Protein AF-A0A8X6HQR8-F1 (afdb_monomer_lite)

Structure (mmCIF, N/CA/C/O backbone):
data_AF-A0A8X6HQR8-F1
#
_entry.id   AF-A0A8X6HQR8-F1
#
loop_
_atom_site.group_PDB
_atom_site.id
_atom_site.type_symbol
_atom_site.label_atom_id
_atom_site.label_alt_id
_atom_site.label_comp_id
_atom_site.label_asym_id
_atom_site.label_entity_id
_atom_site.label_seq_id
_atom_site.pdbx_PDB_ins_code
_atom_site.Cartn_x
_atom_site.Cartn_y
_atom_site.Cartn_z
_atom_site.occupancy
_atom_site.B_iso_or_equiv
_atom_site.auth_seq_id
_atom_site.auth_comp_id
_atom_site.auth_asym_id
_atom_site.auth_atom_id
_atom_site.pdbx_PDB_model_num
ATOM 1 N N . MET A 1 1 ? 30.821 -2.919 7.951 1.00 58.72 1 MET A N 1
ATOM 2 C CA . MET A 1 1 ? 29.529 -2.210 7.995 1.00 58.72 1 MET A CA 1
ATOM 3 C C . MET A 1 1 ? 28.465 -3.288 8.011 1.00 58.72 1 MET A C 1
ATOM 5 O O . MET A 1 1 ? 28.558 -4.201 7.200 1.00 58.72 1 MET A O 1
ATOM 9 N N . GLU A 1 2 ? 27.585 -3.296 9.007 1.00 64.81 2 GLU A N 1
ATOM 10 C CA . GLU A 1 2 ? 26.546 -4.324 9.105 1.00 64.81 2 GLU A CA 1
ATOM 11 C C . GLU A 1 2 ? 25.567 -4.124 7.940 1.00 64.81 2 GLU A C 1
ATOM 13 O O . GLU A 1 2 ? 25.038 -3.025 7.773 1.00 64.81 2 GLU A O 1
ATOM 18 N N . LYS A 1 3 ? 25.390 -5.137 7.083 1.00 70.94 3 LYS A N 1
ATOM 19 C CA . LYS A 1 3 ? 24.428 -5.058 5.979 1.00 70.94 3 LYS A CA 1
ATOM 20 C C . LYS A 1 3 ? 23.021 -5.111 6.567 1.00 70.94 3 LYS A C 1
ATOM 22 O O . LYS A 1 3 ? 22.698 -6.048 7.295 1.00 70.94 3 LYS A O 1
ATOM 27 N N . ILE A 1 4 ? 22.196 -4.117 6.252 1.00 80.62 4 ILE A N 1
ATOM 28 C CA . ILE A 1 4 ? 20.771 -4.148 6.576 1.00 80.62 4 ILE A CA 1
ATOM 29 C C . ILE A 1 4 ? 20.133 -5.249 5.719 1.00 80.62 4 ILE A C 1
ATOM 31 O O . ILE A 1 4 ? 20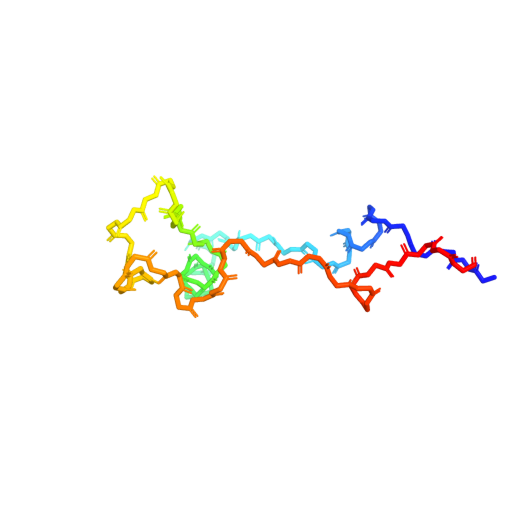.251 -5.240 4.496 1.00 80.62 4 ILE A O 1
ATOM 35 N N . THR A 1 5 ? 19.517 -6.235 6.365 1.00 84.00 5 THR A N 1
ATOM 36 C CA . THR A 1 5 ? 18.803 -7.327 5.693 1.00 84.00 5 THR A CA 1
ATOM 37 C C . THR A 1 5 ? 17.327 -6.961 5.520 1.00 84.00 5 THR A C 1
ATOM 39 O O . THR A 1 5 ? 16.818 -6.172 6.316 1.00 84.00 5 THR A O 1
ATOM 42 N N . PRO A 1 6 ? 16.613 -7.552 4.542 1.00 82.38 6 PRO A N 1
ATOM 43 C CA . PRO A 1 6 ? 15.173 -7.341 4.379 1.00 82.38 6 PRO A CA 1
ATOM 44 C C . PRO A 1 6 ? 14.389 -7.557 5.679 1.00 82.38 6 PRO A C 1
ATOM 46 O O . PRO A 1 6 ? 13.644 -6.680 6.084 1.00 82.38 6 PRO A O 1
ATOM 49 N N . ASN A 1 7 ? 14.677 -8.635 6.416 1.00 84.31 7 ASN A N 1
ATOM 50 C CA . ASN A 1 7 ? 14.020 -8.900 7.701 1.00 84.31 7 ASN A CA 1
ATOM 51 C C . ASN A 1 7 ? 14.230 -7.774 8.724 1.00 84.31 7 ASN A C 1
ATOM 53 O O . ASN A 1 7 ? 13.324 -7.452 9.477 1.00 84.31 7 ASN A O 1
ATOM 57 N N . ARG A 1 8 ? 15.419 -7.160 8.752 1.00 85.81 8 ARG A N 1
ATOM 58 C CA . ARG A 1 8 ? 15.714 -6.055 9.671 1.00 85.81 8 ARG A CA 1
ATOM 59 C C . ARG A 1 8 ? 15.074 -4.746 9.220 1.00 85.81 8 ARG A C 1
ATOM 61 O O . ARG A 1 8 ? 14.799 -3.897 10.056 1.00 85.81 8 ARG A O 1
ATOM 68 N N . ILE A 1 9 ? 14.853 -4.575 7.917 1.00 86.00 9 ILE A N 1
ATOM 69 C CA . ILE A 1 9 ? 14.013 -3.493 7.399 1.00 86.00 9 ILE A CA 1
ATOM 70 C C . ILE A 1 9 ? 12.590 -3.720 7.891 1.00 86.00 9 ILE A C 1
ATOM 72 O O . ILE A 1 9 ? 12.058 -2.846 8.561 1.00 86.00 9 ILE A O 1
ATOM 76 N N . ASP A 1 10 ? 12.024 -4.900 7.650 1.00 85.06 10 ASP A N 1
ATOM 77 C CA . ASP A 1 10 ? 10.658 -5.228 8.054 1.00 85.06 10 ASP A CA 1
ATOM 78 C C . ASP A 1 10 ? 10.458 -5.052 9.567 1.00 85.06 10 ASP A C 1
ATOM 80 O O . ASP A 1 10 ? 9.478 -4.452 9.980 1.00 85.06 10 ASP A O 1
ATOM 84 N N . GLU A 1 11 ? 11.420 -5.448 10.404 1.00 85.25 11 GLU A N 1
ATOM 85 C CA . GLU A 1 11 ? 11.379 -5.193 11.854 1.00 85.25 11 GLU A CA 1
ATOM 86 C C . GLU A 1 11 ? 11.340 -3.698 12.229 1.00 85.25 11 GLU A C 1
ATOM 88 O O . GLU A 1 11 ? 10.786 -3.348 13.268 1.00 85.25 11 GLU A O 1
ATOM 93 N N . ILE A 1 12 ? 11.935 -2.812 11.421 1.00 84.31 12 ILE A N 1
ATOM 94 C CA . ILE A 1 12 ? 12.012 -1.366 11.692 1.00 84.31 12 ILE A CA 1
ATOM 95 C C . ILE A 1 12 ? 10.799 -0.607 11.139 1.00 84.31 12 ILE A C 1
ATOM 97 O O . ILE A 1 12 ? 10.362 0.355 11.767 1.00 84.31 12 ILE A O 1
ATOM 101 N N . ILE A 1 13 ? 10.295 -0.985 9.960 1.00 83.25 13 ILE A N 1
ATOM 102 C CA . ILE A 1 13 ? 9.180 -0.300 9.277 1.00 83.25 13 ILE A CA 1
ATOM 103 C C . ILE A 1 13 ? 7.840 -1.037 9.375 1.00 83.25 13 ILE A C 1
ATOM 105 O O . ILE A 1 13 ? 6.852 -0.552 8.828 1.00 83.25 13 ILE A O 1
ATOM 109 N N . SER A 1 14 ? 7.773 -2.180 10.061 1.00 81.31 14 SER A N 1
ATOM 110 C CA . SER A 1 14 ? 6.493 -2.812 10.374 1.00 81.31 14 SER A CA 1
ATOM 111 C C . SER A 1 14 ? 5.682 -1.911 11.298 1.00 81.31 14 SER A C 1
ATOM 113 O O . SER A 1 14 ? 6.163 -1.453 12.332 1.00 81.31 14 SER A O 1
ATOM 115 N N . GLU A 1 15 ? 4.419 -1.733 10.946 1.00 79.00 15 GLU A N 1
ATOM 116 C CA . GLU A 1 15 ? 3.434 -1.006 11.731 1.00 79.00 15 GLU A CA 1
ATOM 117 C C . GLU A 1 15 ? 2.280 -1.956 12.060 1.00 79.00 15 GLU A C 1
ATOM 119 O O . GLU A 1 15 ? 1.842 -2.738 11.210 1.00 79.00 15 GLU A O 1
ATOM 124 N N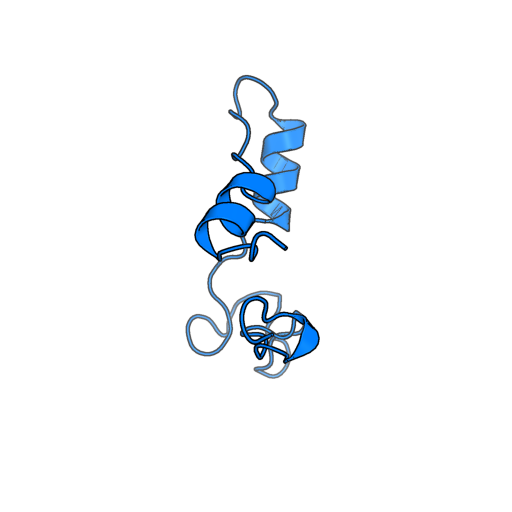 . GLU A 1 16 ? 1.838 -1.947 13.316 1.00 82.62 16 GLU A N 1
ATOM 125 C CA . GLU A 1 16 ? 0.674 -2.714 13.755 1.00 82.62 16 GLU A CA 1
ATOM 126 C C . GLU A 1 16 ? -0.578 -1.854 13.597 1.00 82.62 16 GLU A C 1
ATOM 128 O O . GLU A 1 16 ? -0.577 -0.684 13.969 1.00 82.62 16 GLU A O 1
ATOM 133 N N . ILE A 1 17 ? -1.654 -2.445 13.072 1.00 83.62 17 ILE A N 1
ATOM 134 C CA . ILE A 1 17 ? -2.935 -1.747 12.959 1.00 83.62 17 ILE A CA 1
ATOM 135 C C . ILE A 1 17 ? -3.516 -1.592 14.373 1.00 83.62 17 ILE A C 1
ATOM 137 O O . ILE A 1 17 ? -3.710 -2.610 15.043 1.00 83.62 17 ILE A O 1
ATOM 141 N N . PRO A 1 18 ? -3.810 -0.362 14.832 1.00 85.00 18 PRO A N 1
ATOM 142 C CA . PRO A 1 18 ? -4.288 -0.118 16.189 1.00 85.00 18 PRO A CA 1
ATOM 143 C C . PRO A 1 18 ? -5.589 -0.864 16.487 1.00 85.00 18 PRO A C 1
ATOM 145 O O . PRO A 1 18 ? -6.437 -1.013 15.611 1.00 85.00 18 PRO A O 1
ATOM 148 N N . ASP A 1 19 ? -5.793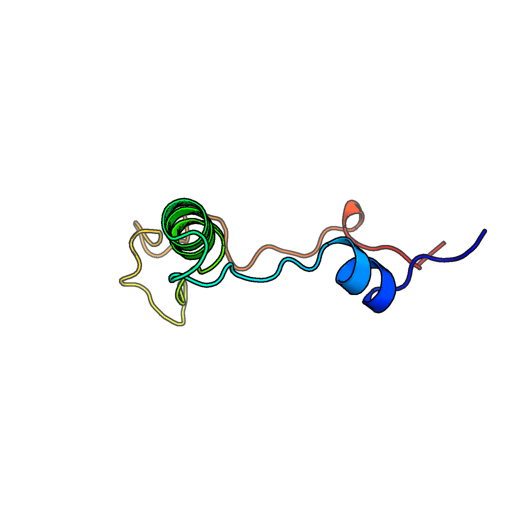 -1.281 17.736 1.00 87.88 19 ASP A N 1
ATOM 149 C CA . ASP A 1 19 ? -7.081 -1.839 18.156 1.00 87.88 19 ASP A CA 1
ATOM 150 C C . ASP A 1 19 ? -8.166 -0.751 18.104 1.00 87.88 19 ASP A C 1
ATOM 152 O O . ASP A 1 19 ? -8.026 0.321 18.699 1.00 87.88 19 ASP A O 1
ATOM 156 N N . ILE A 1 20 ? -9.269 -1.052 17.417 1.00 90.50 20 ILE A N 1
ATOM 157 C CA . ILE A 1 20 ? -10.420 -0.159 17.261 1.00 90.50 20 ILE A CA 1
ATOM 158 C C . ILE A 1 20 ? -11.051 0.257 18.601 1.00 90.50 20 ILE A C 1
ATOM 160 O O . ILE A 1 20 ? -11.613 1.348 18.697 1.00 90.50 20 ILE A O 1
ATOM 164 N N . GLU A 1 21 ? -10.959 -0.583 19.635 1.00 93.94 21 GLU A N 1
ATOM 165 C CA . GLU A 1 21 ? -11.479 -0.301 20.978 1.00 93.94 21 GLU A CA 1
ATOM 166 C C . GLU A 1 21 ? -10.532 0.595 21.794 1.00 93.94 21 GLU A C 1
ATOM 168 O O . GLU A 1 21 ? -10.957 1.214 22.771 1.00 93.94 21 GLU A O 1
ATOM 173 N N . ILE A 1 22 ? -9.254 0.676 21.406 1.00 92.81 22 ILE A N 1
ATOM 174 C CA . ILE A 1 22 ? -8.2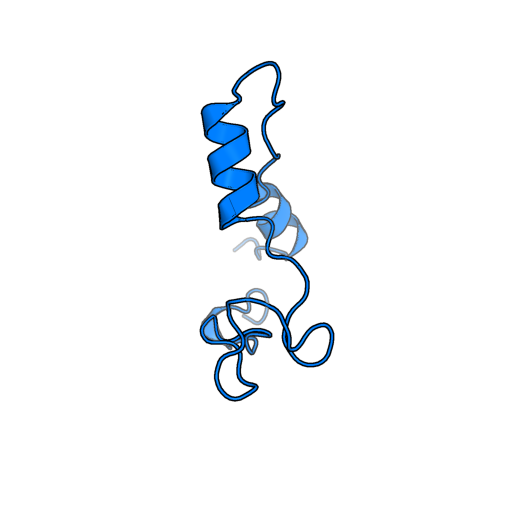33 1.490 22.080 1.00 92.81 22 ILE A CA 1
ATOM 175 C C . ILE A 1 22 ? -8.114 2.860 21.410 1.00 92.81 22 ILE A C 1
ATOM 177 O O . ILE A 1 22 ? -8.142 3.879 22.100 1.00 92.81 22 ILE A O 1
ATOM 181 N N . ASP A 1 23 ? -7.995 2.888 20.082 1.00 90.94 23 ASP A N 1
ATOM 182 C CA . ASP A 1 23 ? -7.873 4.117 19.298 1.00 90.94 23 ASP A CA 1
ATOM 183 C C . ASP A 1 23 ? -8.544 3.961 17.930 1.00 90.94 23 ASP A C 1
ATOM 185 O O . ASP A 1 23 ? -7.935 3.614 16.914 1.00 90.94 23 ASP A O 1
ATOM 189 N N . LYS A 1 24 ? -9.848 4.233 17.921 1.00 92.62 24 LYS A N 1
ATOM 190 C CA . LYS A 1 24 ? -10.669 4.174 16.715 1.00 92.62 24 LYS A CA 1
ATOM 191 C C . LYS A 1 24 ? -10.216 5.159 15.636 1.00 92.62 24 LYS A C 1
ATOM 193 O O . LYS A 1 24 ? -10.287 4.826 14.456 1.00 92.62 24 LYS A O 1
ATOM 198 N N . ASP A 1 25 ? -9.778 6.357 16.021 1.00 92.25 25 ASP A N 1
ATOM 199 C CA . ASP A 1 25 ? -9.402 7.391 15.056 1.00 92.25 25 ASP A CA 1
ATOM 200 C C . ASP A 1 25 ? -8.130 6.975 14.308 1.00 92.25 25 ASP A C 1
ATOM 202 O O . ASP A 1 25 ? -8.081 7.064 13.078 1.00 92.25 25 ASP A O 1
ATOM 206 N N . LEU A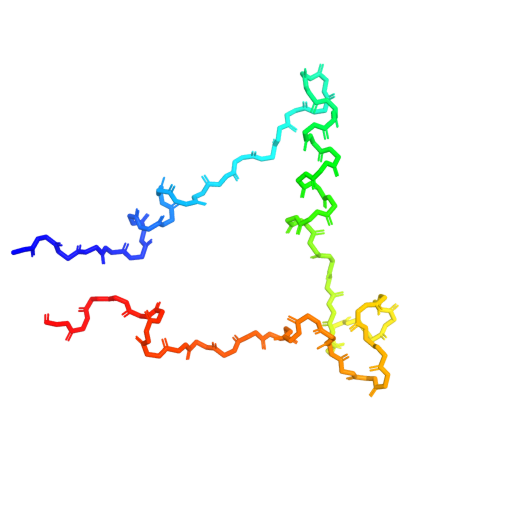 1 26 ? -7.130 6.456 15.028 1.00 88.19 26 LEU A N 1
ATOM 207 C CA . LEU A 1 26 ? -5.905 5.944 14.419 1.00 88.19 26 LEU A CA 1
ATOM 208 C C . LEU A 1 26 ? -6.171 4.676 13.597 1.00 88.19 26 LEU A C 1
ATOM 210 O O . LEU A 1 26 ? -5.713 4.591 12.459 1.00 88.19 26 LEU A O 1
ATOM 214 N N . HIS A 1 27 ? -6.984 3.744 14.107 1.00 90.81 27 HIS A N 1
ATOM 215 C CA . HIS A 1 27 ? -7.409 2.564 13.348 1.00 90.81 27 HIS A CA 1
ATOM 216 C C . HIS A 1 27 ? -8.086 2.951 12.024 1.00 90.81 27 HIS A C 1
ATOM 218 O O . HIS A 1 27 ? -7.790 2.359 10.985 1.00 90.81 27 HIS A O 1
ATOM 224 N N . ASP A 1 28 ? -8.984 3.941 12.026 1.00 88.56 28 ASP A N 1
ATOM 225 C CA . ASP A 1 28 ? -9.689 4.388 10.821 1.00 88.56 28 ASP A CA 1
ATOM 226 C C . ASP A 1 28 ? -8.735 5.063 9.817 1.00 88.56 28 ASP A C 1
ATOM 228 O O . ASP A 1 28 ? -8.892 4.892 8.603 1.00 88.56 28 ASP A O 1
ATOM 232 N N . ILE A 1 29 ? -7.726 5.798 10.297 1.00 88.19 29 ILE A N 1
ATOM 233 C CA . ILE A 1 29 ? -6.682 6.410 9.463 1.00 88.19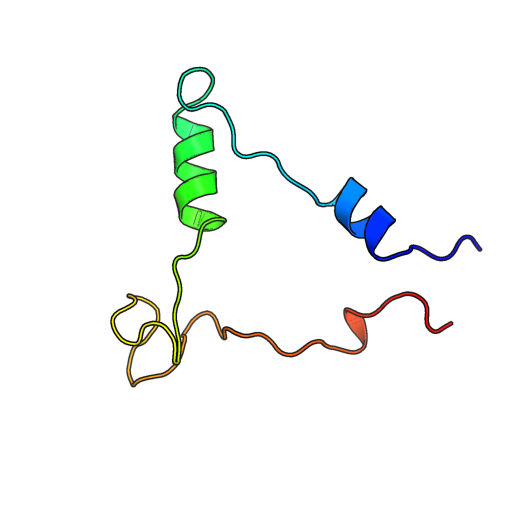 29 ILE A CA 1
ATOM 234 C C . ILE A 1 29 ? -5.806 5.331 8.818 1.00 88.19 29 ILE A C 1
ATOM 236 O O . ILE A 1 29 ? -5.653 5.334 7.592 1.00 88.19 29 ILE A O 1
ATOM 240 N N . ASP A 1 30 ? -5.276 4.396 9.602 1.00 85.81 30 ASP A N 1
ATOM 241 C CA . ASP A 1 30 ? -4.401 3.332 9.104 1.00 85.81 30 ASP A CA 1
ATOM 242 C C . ASP A 1 30 ? -5.156 2.376 8.193 1.00 85.81 30 ASP A C 1
ATOM 244 O O . ASP A 1 30 ? -4.701 2.065 7.094 1.00 85.81 30 ASP A O 1
ATOM 248 N N . SER A 1 31 ? -6.371 1.986 8.569 1.00 84.50 31 SER A N 1
ATOM 249 C CA . SER A 1 31 ? -7.211 1.132 7.731 1.00 84.50 31 SER A CA 1
ATOM 250 C C . SER A 1 31 ? -7.504 1.776 6.381 1.00 84.50 31 SER A C 1
ATOM 252 O O . SER A 1 31 ? -7.481 1.110 5.350 1.00 84.50 31 SER A O 1
ATOM 254 N N . LYS A 1 32 ? -7.759 3.085 6.349 1.00 82.44 32 LYS A N 1
ATOM 255 C CA . LYS A 1 32 ? -8.073 3.787 5.102 1.00 82.44 32 LYS A CA 1
ATOM 256 C C . LYS A 1 32 ? -6.846 4.026 4.221 1.00 82.44 32 LYS A C 1
ATOM 258 O O . LYS A 1 32 ? -6.993 4.055 2.998 1.00 82.44 32 LYS A O 1
ATOM 263 N N . ASN A 1 33 ? -5.674 4.239 4.818 1.00 80.94 33 ASN A N 1
ATOM 264 C CA . ASN A 1 33 ? -4.468 4.646 4.094 1.00 80.94 33 ASN A CA 1
ATOM 265 C C . ASN A 1 33 ? -3.498 3.489 3.819 1.00 80.94 33 ASN A C 1
ATOM 267 O O . ASN A 1 33 ? -2.902 3.450 2.743 1.00 80.94 33 ASN A O 1
ATOM 271 N N . MET A 1 34 ? -3.356 2.556 4.760 1.00 82.25 34 MET A N 1
ATOM 272 C CA . MET A 1 34 ? -2.434 1.419 4.679 1.00 82.25 34 MET A CA 1
ATOM 273 C C . MET A 1 34 ? -3.108 0.176 4.087 1.00 82.25 34 MET A C 1
ATOM 275 O O . MET A 1 34 ? -2.493 -0.542 3.297 1.00 82.25 34 MET A O 1
ATOM 279 N N . ILE A 1 35 ? -4.390 -0.068 4.394 1.00 80.25 35 ILE A N 1
ATOM 280 C CA . ILE A 1 35 ? -5.130 -1.224 3.862 1.00 80.25 35 ILE A CA 1
ATOM 281 C C . ILE A 1 35 ? -5.812 -0.857 2.539 1.00 80.25 35 ILE A C 1
ATOM 283 O O . ILE A 1 35 ? -7.011 -0.583 2.447 1.00 80.25 35 ILE A O 1
ATOM 287 N N . GLN A 1 36 ? -5.041 -0.895 1.456 1.00 78.50 36 GLN A N 1
ATOM 288 C CA . GLN A 1 36 ? -5.601 -0.818 0.111 1.00 78.50 36 GLN A CA 1
ATOM 289 C C . GLN A 1 36 ? -6.150 -2.196 -0.298 1.00 78.50 36 GLN A C 1
ATOM 291 O O . GLN A 1 36 ? -5.418 -3.182 -0.352 1.00 78.50 36 GLN A O 1
ATOM 296 N N . GLY A 1 37 ? -7.437 -2.270 -0.651 1.00 80.88 37 GLY A N 1
ATOM 297 C CA . GLY A 1 37 ? -7.991 -3.461 -1.305 1.00 80.88 37 GLY A CA 1
ATOM 298 C C . GLY A 1 37 ? -7.323 -3.758 -2.662 1.00 80.88 37 GLY A C 1
ATOM 299 O O . GLY A 1 37 ? -6.660 -2.885 -3.231 1.00 80.88 37 GLY A O 1
ATOM 300 N N . PRO A 1 38 ? -7.510 -4.963 -3.234 1.00 86.19 38 PRO A N 1
ATOM 301 C CA . PRO A 1 38 ? -6.928 -5.310 -4.528 1.00 86.19 38 PRO A CA 1
ATOM 302 C C . PRO A 1 38 ? -7.322 -4.292 -5.609 1.00 86.19 38 PRO A C 1
ATOM 304 O O . PRO A 1 38 ? -8.424 -3.741 -5.599 1.00 86.19 38 PRO A O 1
ATOM 307 N N . CYS A 1 39 ? -6.422 -4.042 -6.556 1.00 90.50 39 CYS A N 1
ATOM 308 C CA . CYS A 1 39 ? -6.660 -3.208 -7.735 1.00 90.50 39 CYS A CA 1
ATOM 309 C C . CYS A 1 39 ? -5.922 -3.793 -8.950 1.00 90.50 39 CYS A C 1
ATOM 311 O O . CYS A 1 39 ? -5.329 -4.871 -8.864 1.00 90.50 39 CYS A O 1
ATOM 313 N N . GLY A 1 40 ? -5.967 -3.117 -10.097 1.00 86.06 40 GLY A N 1
ATOM 314 C CA . GLY A 1 40 ? -5.320 -3.614 -11.308 1.00 86.06 40 GLY A CA 1
ATOM 315 C C . GLY A 1 40 ? -6.099 -4.773 -11.923 1.00 86.06 40 GLY A C 1
ATOM 316 O O . GLY A 1 40 ? -7.329 -4.774 -11.950 1.00 86.06 40 GLY A O 1
ATOM 317 N N . SER A 1 41 ? -5.371 -5.792 -12.375 1.00 86.62 41 SER A N 1
ATOM 318 C CA . SER A 1 41 ? -5.950 -7.021 -12.932 1.00 86.62 41 SER A CA 1
ATOM 319 C C . SER A 1 41 ? -6.825 -7.789 -11.937 1.00 86.62 41 SER A C 1
ATOM 321 O O . SER A 1 41 ? -7.729 -8.504 -12.360 1.00 86.62 41 SER A O 1
ATOM 323 N N . LEU A 1 42 ? -6.580 -7.635 -10.631 1.00 87.81 42 LEU A N 1
ATOM 324 C CA . LEU A 1 42 ? -7.349 -8.305 -9.581 1.00 87.81 42 LEU A CA 1
ATOM 325 C C . LEU A 1 42 ? -8.695 -7.627 -9.312 1.00 87.81 42 LEU A C 1
ATOM 327 O O . LEU A 1 42 ? -9.643 -8.294 -8.908 1.00 87.81 42 LEU A O 1
ATOM 331 N N . ASN A 1 43 ? -8.790 -6.311 -9.521 1.00 88.62 43 ASN A N 1
ATOM 332 C CA . ASN A 1 43 ? -10.036 -5.571 -9.358 1.00 88.62 43 ASN A CA 1
ATOM 333 C C . ASN A 1 43 ? -9.997 -4.242 -10.126 1.00 88.62 43 ASN A C 1
ATOM 335 O O . ASN A 1 43 ? -9.476 -3.234 -9.643 1.00 88.62 43 ASN A O 1
ATOM 339 N N . ASN A 1 44 ? -10.605 -4.234 -11.310 1.00 87.81 44 ASN A N 1
ATOM 340 C CA . ASN A 1 44 ? -10.698 -3.041 -12.151 1.00 87.81 44 ASN A CA 1
ATOM 341 C C . ASN A 1 44 ? -11.782 -2.048 -11.686 1.00 87.81 44 ASN A C 1
ATOM 343 O O . ASN A 1 44 ? -11.852 -0.939 -12.200 1.00 87.81 44 ASN A O 1
ATOM 347 N N . ASN A 1 45 ? -12.622 -2.432 -10.717 1.00 89.69 45 ASN A N 1
ATOM 348 C CA . ASN A 1 45 ? -13.679 -1.573 -10.172 1.00 89.69 45 ASN A CA 1
ATOM 349 C C . ASN A 1 45 ? -13.203 -0.732 -8.978 1.00 89.69 45 ASN A C 1
ATOM 351 O O . ASN A 1 45 ? -13.976 0.053 -8.430 1.00 89.69 45 ASN A O 1
ATOM 355 N N . SER A 1 46 ? -11.955 -0.909 -8.538 1.00 88.38 46 SER A N 1
ATOM 356 C CA . SER A 1 46 ? -11.381 -0.093 -7.470 1.00 88.38 46 SER A CA 1
ATOM 357 C C . SER A 1 46 ? -11.366 1.384 -7.862 1.00 88.38 46 SER A C 1
ATOM 359 O O . SER A 1 46 ? -11.060 1.731 -8.998 1.00 88.38 46 SER A O 1
ATOM 361 N N . LEU A 1 47 ? -11.638 2.272 -6.899 1.00 88.81 47 LEU A N 1
ATOM 362 C CA . LEU A 1 47 ? -11.698 3.728 -7.120 1.00 88.81 47 LEU A CA 1
ATOM 363 C C . LEU A 1 47 ? -10.408 4.308 -7.723 1.00 88.81 47 LEU A C 1
ATOM 365 O O . LEU A 1 47 ? -10.435 5.347 -8.375 1.00 88.81 47 LEU A O 1
ATOM 369 N N . CYS A 1 48 ? -9.277 3.632 -7.517 1.00 90.50 48 CYS A N 1
ATOM 370 C CA . CYS A 1 48 ? -7.987 4.010 -8.076 1.00 90.50 48 CYS A CA 1
ATOM 371 C C . CYS A 1 48 ? -7.770 3.560 -9.529 1.00 90.50 48 CYS A C 1
ATOM 373 O O . CYS A 1 48 ? -6.678 3.784 -10.029 1.00 90.50 48 CYS A O 1
ATOM 375 N N . MET A 1 49 ? -8.743 2.938 -10.209 1.00 93.00 49 MET A N 1
ATOM 376 C CA . MET A 1 49 ? -8.603 2.370 -11.563 1.00 93.00 49 MET A CA 1
ATOM 377 C C . MET A 1 49 ? -9.329 3.160 -12.683 1.00 93.00 49 MET A C 1
ATOM 379 O O . MET A 1 49 ? -9.975 2.535 -13.532 1.00 93.00 49 MET A O 1
ATOM 383 N N . PRO A 1 50 ? -9.264 4.509 -12.759 1.00 89.38 50 PRO A N 1
ATOM 384 C CA . PRO A 1 50 ? -9.791 5.210 -13.925 1.00 89.38 50 PRO A CA 1
ATOM 385 C C . PRO A 1 50 ? -9.030 4.779 -15.188 1.00 89.38 50 PRO A C 1
ATOM 387 O O . PRO A 1 50 ? -7.821 4.538 -15.162 1.00 89.38 50 PRO A O 1
ATOM 390 N N . ASP A 1 51 ? -9.760 4.628 -16.294 1.00 88.50 51 ASP A N 1
ATOM 391 C CA . ASP A 1 51 ? -9.232 4.210 -17.601 1.00 88.50 51 ASP A CA 1
ATOM 392 C C . ASP A 1 51 ? -8.446 2.881 -17.586 1.00 88.50 51 ASP A C 1
ATOM 394 O O . ASP A 1 51 ? -7.589 2.630 -18.438 1.00 88.50 51 ASP A O 1
ATOM 398 N N . GLY A 1 52 ? -8.724 2.015 -16.603 1.00 87.38 52 GLY A N 1
ATOM 399 C CA . GLY A 1 52 ? -8.075 0.712 -16.455 1.00 87.38 52 GLY A CA 1
ATOM 400 C C . GLY A 1 52 ? -6.634 0.774 -15.941 1.00 87.38 52 GLY A C 1
ATOM 401 O O . GLY A 1 52 ? -5.908 -0.217 -16.043 1.00 87.38 52 GLY A O 1
ATOM 402 N N . LYS A 1 53 ? -6.193 1.913 -15.388 1.00 88.50 53 LYS A N 1
ATOM 403 C CA . LYS A 1 53 ? -4.852 2.080 -14.810 1.00 88.50 53 LYS A CA 1
ATOM 404 C C . LYS A 1 53 ? -4.930 2.543 -13.364 1.00 88.50 53 LYS A C 1
ATOM 406 O O . LYS A 1 53 ? -5.679 3.456 -13.039 1.00 88.50 53 LYS A O 1
ATOM 411 N N . CYS A 1 54 ? -4.091 1.955 -12.514 1.00 89.88 54 CYS A N 1
ATOM 412 C CA . CYS A 1 54 ? -4.004 2.361 -11.118 1.00 89.88 54 CYS A CA 1
ATOM 413 C C . CYS A 1 54 ? -3.375 3.761 -11.012 1.00 89.88 54 CYS A C 1
ATOM 415 O O . CYS A 1 54 ? -2.193 3.936 -11.316 1.00 89.88 54 CYS A O 1
ATOM 417 N N . THR A 1 55 ? -4.124 4.757 -10.542 1.00 90.69 55 THR A N 1
ATOM 418 C CA . THR A 1 55 ? -3.626 6.120 -10.268 1.00 90.69 55 THR A CA 1
ATOM 419 C C . THR A 1 55 ? -2.546 6.127 -9.194 1.00 90.69 55 THR A C 1
ATOM 421 O O . THR A 1 55 ? -1.606 6.916 -9.267 1.00 90.69 55 THR A O 1
ATOM 424 N N . ASN A 1 56 ? -2.622 5.179 -8.257 1.00 86.81 56 ASN A N 1
ATOM 425 C CA . ASN A 1 56 ? -1.615 4.953 -7.221 1.00 86.81 56 ASN A CA 1
ATOM 426 C C . ASN A 1 56 ? -0.385 4.173 -7.735 1.00 86.81 56 ASN A C 1
ATOM 428 O O . ASN A 1 56 ? 0.527 3.903 -6.957 1.00 86.81 56 ASN A O 1
ATOM 432 N N . ARG A 1 57 ? -0.329 3.857 -9.040 1.00 85.94 57 ARG A N 1
ATOM 433 C CA . ARG A 1 57 ? 0.792 3.198 -9.737 1.00 85.94 57 ARG A CA 1
ATOM 434 C C . ARG A 1 57 ? 1.152 1.816 -9.184 1.00 85.94 57 ARG A C 1
ATOM 436 O O . ARG A 1 57 ? 2.324 1.460 -9.158 1.00 85.94 57 ARG A O 1
ATOM 443 N N . TYR A 1 58 ? 0.156 1.056 -8.735 1.00 81.50 58 TYR A N 1
ATOM 444 C CA . TYR A 1 58 ? 0.358 -0.322 -8.290 1.00 81.50 58 TYR A CA 1
ATOM 445 C C . TYR A 1 58 ? 0.154 -1.346 -9.426 1.00 81.50 58 TYR A C 1
ATOM 447 O O . TYR A 1 58 ? -0.728 -1.138 -10.266 1.00 81.50 58 TYR A O 1
ATOM 455 N N . PRO A 1 59 ? 0.900 -2.470 -9.411 1.00 81.50 59 PRO A N 1
ATOM 456 C CA . PRO A 1 59 ? 2.074 -2.701 -8.562 1.00 81.50 59 PRO A CA 1
ATOM 457 C C . PRO A 1 59 ? 3.229 -1.765 -8.963 1.00 81.50 59 PRO A C 1
ATOM 459 O O . PRO A 1 59 ? 3.385 -1.447 -10.139 1.00 81.50 59 PRO A O 1
ATOM 462 N N . ARG A 1 60 ? 3.996 -1.281 -7.977 1.00 83.44 60 ARG A N 1
ATOM 463 C CA . ARG A 1 60 ? 5.161 -0.418 -8.224 1.00 83.44 60 ARG A CA 1
ATOM 464 C C . ARG A 1 60 ? 6.364 -1.286 -8.565 1.00 83.44 60 ARG A C 1
ATOM 466 O O . ARG A 1 60 ? 6.586 -2.298 -7.903 1.00 83.44 60 ARG A O 1
ATOM 473 N N . ASP A 1 61 ? 7.142 -0.864 -9.552 1.00 84.38 61 ASP A N 1
ATOM 474 C CA . ASP A 1 61 ? 8.409 -1.517 -9.870 1.00 84.38 61 ASP A CA 1
ATOM 475 C C . ASP A 1 61 ? 9.417 -1.323 -8.729 1.00 84.38 61 ASP A C 1
ATOM 477 O O . ASP A 1 61 ? 9.492 -0.249 -8.124 1.00 84.38 61 ASP A O 1
ATOM 481 N N . LEU A 1 62 ? 10.213 -2.358 -8.452 1.00 84.19 62 LEU A N 1
ATOM 482 C CA . LEU A 1 62 ? 11.339 -2.261 -7.527 1.00 84.19 62 LEU A CA 1
ATOM 483 C C . LEU A 1 62 ? 12.463 -1.456 -8.197 1.00 84.19 62 LEU A C 1
ATOM 485 O O . LEU A 1 62 ? 12.897 -1.789 -9.301 1.00 84.19 62 LEU A O 1
ATOM 489 N N . LEU A 1 63 ? 12.942 -0.402 -7.539 1.00 87.44 63 LEU A N 1
ATOM 490 C CA . LEU A 1 63 ? 14.008 0.463 -8.053 1.00 87.44 63 LEU A CA 1
ATOM 491 C C . LEU A 1 63 ? 15.355 0.088 -7.430 1.00 87.44 63 LEU A C 1
ATOM 493 O O . LEU A 1 63 ? 15.402 -0.359 -6.286 1.00 87.44 63 LEU A O 1
ATOM 497 N N . ALA A 1 64 ? 16.461 0.334 -8.138 1.00 84.81 64 ALA A N 1
ATOM 498 C CA . ALA A 1 64 ? 17.809 0.086 -7.611 1.00 84.81 64 ALA A CA 1
ATOM 499 C C . ALA A 1 64 ? 18.054 0.796 -6.264 1.00 84.81 64 ALA A C 1
ATOM 501 O O . ALA A 1 64 ? 18.657 0.224 -5.367 1.00 84.81 64 ALA A O 1
ATOM 502 N N . GLU A 1 65 ? 17.505 2.003 -6.103 1.00 83.81 65 GLU A N 1
ATOM 503 C CA . GLU A 1 65 ? 17.570 2.801 -4.869 1.00 83.81 65 GLU A CA 1
ATOM 504 C C . GLU A 1 65 ? 16.770 2.193 -3.703 1.00 83.81 65 GLU A C 1
ATOM 506 O O . GLU A 1 65 ? 17.047 2.488 -2.546 1.00 83.81 65 GLU A O 1
ATOM 511 N N . THR A 1 66 ? 15.785 1.334 -3.993 1.00 81.31 66 THR A N 1
ATOM 512 C CA . THR A 1 66 ? 14.978 0.621 -2.984 1.00 81.31 66 THR A CA 1
ATOM 513 C C . THR A 1 66 ? 15.553 -0.752 -2.616 1.00 81.31 66 THR A C 1
ATOM 515 O O . THR A 1 66 ? 14.953 -1.475 -1.826 1.00 81.31 66 THR A O 1
ATOM 518 N N . ILE A 1 67 ? 16.707 -1.129 -3.180 1.00 80.00 67 ILE A N 1
ATOM 519 C CA . ILE A 1 67 ? 17.380 -2.408 -2.928 1.00 80.00 67 ILE A CA 1
ATOM 520 C C . ILE A 1 67 ? 18.606 -2.154 -2.048 1.00 80.00 67 ILE A C 1
ATOM 522 O O . ILE A 1 67 ? 19.494 -1.391 -2.413 1.00 80.00 67 ILE A O 1
ATOM 526 N N . THR A 1 68 ? 18.690 -2.836 -0.906 1.00 76.31 68 THR A N 1
ATOM 527 C CA . THR A 1 68 ? 19.888 -2.853 -0.053 1.00 76.31 68 THR A CA 1
ATOM 528 C C . THR A 1 68 ? 20.525 -4.248 -0.032 1.00 76.31 68 THR A C 1
ATOM 530 O O . THR A 1 68 ? 19.849 -5.244 -0.291 1.00 76.31 68 THR A O 1
ATOM 533 N N . GLY A 1 69 ? 21.827 -4.331 0.271 1.00 65.06 69 GLY A N 1
ATOM 534 C CA . GLY A 1 69 ? 22.560 -5.596 0.449 1.00 65.06 69 GLY A CA 1
ATOM 535 C C . GLY A 1 69 ? 23.554 -5.975 -0.660 1.00 65.06 69 GLY A C 1
ATOM 536 O O . GLY A 1 69 ? 24.310 -6.937 -0.476 1.00 65.06 69 GLY A O 1
ATOM 537 N N . ASN A 1 70 ? 23.616 -5.208 -1.754 1.00 60.25 70 ASN A N 1
ATOM 538 C CA . ASN A 1 70 ? 24.436 -5.512 -2.940 1.00 60.25 70 ASN A CA 1
ATOM 539 C C . ASN A 1 70 ? 25.868 -4.931 -2.919 1.00 60.25 70 ASN A C 1
ATOM 541 O O . ASN A 1 70 ? 26.619 -5.183 -3.859 1.00 60.25 70 ASN A O 1
ATOM 545 N N . ASP A 1 71 ? 26.244 -4.210 -1.859 1.00 59.22 71 ASP A N 1
ATOM 546 C CA . ASP A 1 71 ? 27.533 -3.500 -1.730 1.00 59.22 71 ASP A CA 1
ATOM 547 C C . ASP A 1 71 ? 28.674 -4.382 -1.195 1.00 59.22 71 ASP A C 1
ATOM 549 O O . ASP A 1 71 ? 28.424 -5.189 -0.262 1.00 59.22 71 ASP A O 1
#

pLDDT: mean 83.99, std 7.47, range [58.72, 93.94]

Foldseek 3Di:
DDWCDPVNVCVVPPDDQDDCVVDVPSNVVCCVPVVDDDDQPVDCPDPQNVVRARVVRPPPDQDPVNDTDPD

Organism: Trichonephila clavata (NCBI:txid2740835)

Sequence (71 aa):
MEKITPNRIDEIISEEIPDIEIDKDLHDIDSKNMIQGPCGSLNNNSLCMPDGKCTNRYPRDLLAETITGND

Secondary structure (DSSP, 8-state):
-PPPPHHHHHHHH--PPPPTTT-HHHHHHHHHHT-PPP-BTTBTTSTT-GGGS-TT-PSPPPPGGG--S--

Radius of gyration: 16.53 Å; chains: 1; bounding box: 43×16×40 Å